Protein AF-A0A514X131-F1 (afdb_monomer_lite)

Sequence (69 aa):
MSKELVTRKNLEKLVDELMKDQPNRQTVKKLTSELGMAYSVDPLTQMNTVLQSMNSVYLPSNRRDDLER

pLDDT: mean 79.56, std 13.35, range [46.28, 91.56]

Secondary structure (DSSP, 8-state):
--HHHHHHHHHHHHHHHHTSSS--HHHHHHHHHHTTPPP-SSHHHHHHHHHHHHHHHHS-----GGG--

Structure (mmCIF, N/CA/C/O backbone):
data_AF-A0A514X131-F1
#
_entry.id   AF-A0A514X131-F1
#
loop_
_atom_site.group_PDB
_atom_site.id
_atom_site.type_symbol
_atom_site.label_atom_id
_atom_site.label_alt_id
_atom_site.label_comp_id
_atom_site.label_asym_id
_atom_site.label_entity_id
_atom_site.label_seq_id
_atom_site.pdbx_PDB_ins_code
_atom_site.Cartn_x
_atom_site.Cartn_y
_atom_site.Cartn_z
_atom_site.occupancy
_atom_site.B_iso_or_equiv
_atom_site.auth_seq_id
_atom_site.auth_comp_id
_atom_site.auth_asym_id
_atom_site.auth_atom_id
_atom_site.pdbx_PDB_model_num
ATOM 1 N N . MET A 1 1 ? -11.228 6.613 20.009 1.00 51.81 1 MET A N 1
ATOM 2 C CA . MET A 1 1 ? -11.211 5.682 18.857 1.00 51.81 1 MET A CA 1
ATOM 3 C C . MET A 1 1 ? -9.962 4.822 18.963 1.00 51.81 1 MET A C 1
ATOM 5 O O . MET A 1 1 ? -8.887 5.382 19.136 1.00 51.81 1 MET A O 1
ATOM 9 N N . SER A 1 2 ? -10.091 3.496 18.939 1.00 63.88 2 SER A N 1
ATOM 10 C CA . SER A 1 2 ? -8.963 2.570 19.117 1.00 63.88 2 SER A CA 1
ATOM 11 C C . SER A 1 2 ? -8.032 2.595 17.899 1.00 63.88 2 SER A C 1
ATOM 13 O O . SER A 1 2 ? -8.514 2.550 16.768 1.00 63.88 2 SER A O 1
ATOM 15 N N . LYS A 1 3 ? -6.708 2.651 18.115 1.00 67.25 3 LYS A N 1
ATOM 16 C CA . LYS A 1 3 ? -5.691 2.675 17.040 1.00 67.25 3 LYS A CA 1
ATOM 17 C C . LYS A 1 3 ? -5.848 1.508 16.051 1.00 67.25 3 LYS A C 1
ATOM 19 O O . LYS A 1 3 ? -5.681 1.700 14.856 1.00 67.25 3 LYS A O 1
ATOM 24 N N . GLU A 1 4 ? -6.262 0.340 16.536 1.00 69.31 4 GLU A N 1
ATOM 25 C CA . GLU A 1 4 ? -6.480 -0.871 15.733 1.00 69.31 4 GLU A CA 1
ATOM 26 C C . GLU A 1 4 ? -7.591 -0.721 14.676 1.00 69.31 4 GLU A C 1
ATOM 28 O O . GLU A 1 4 ? -7.442 -1.152 13.533 1.00 69.31 4 GLU A O 1
ATOM 33 N N . LEU A 1 5 ? -8.681 -0.032 15.027 1.00 71.69 5 LEU A N 1
ATOM 34 C CA . LEU A 1 5 ? -9.801 0.250 14.123 1.00 71.69 5 LEU A CA 1
ATOM 35 C C . LEU A 1 5 ? -9.384 1.186 12.977 1.00 71.69 5 LEU A C 1
ATOM 37 O O . LEU A 1 5 ? -9.863 1.051 11.853 1.00 71.69 5 LEU A O 1
ATOM 41 N N . VAL A 1 6 ? -8.466 2.118 13.256 1.00 78.31 6 VAL A N 1
ATOM 42 C CA . VAL A 1 6 ? -7.903 3.033 12.253 1.00 78.31 6 VAL A CA 1
ATOM 43 C C . VAL A 1 6 ? -6.977 2.277 11.299 1.00 78.31 6 VAL A C 1
ATOM 45 O O . VAL A 1 6 ? -7.097 2.448 10.087 1.00 78.31 6 VAL A O 1
ATOM 48 N N . THR A 1 7 ? -6.124 1.391 11.821 1.00 81.19 7 THR A N 1
ATOM 49 C CA . THR A 1 7 ? -5.235 0.542 11.013 1.00 81.19 7 THR A CA 1
ATOM 50 C C . THR A 1 7 ? -6.024 -0.326 10.036 1.00 81.19 7 THR A C 1
ATOM 52 O O . THR A 1 7 ? -5.724 -0.319 8.845 1.00 81.19 7 THR A O 1
ATOM 55 N N . ARG A 1 8 ? -7.077 -1.013 10.501 1.00 82.38 8 ARG A N 1
ATOM 56 C CA . ARG A 1 8 ? -7.924 -1.854 9.635 1.00 82.38 8 ARG A CA 1
ATOM 57 C C . ARG A 1 8 ? -8.565 -1.059 8.503 1.00 82.38 8 ARG A C 1
ATOM 59 O O . ARG A 1 8 ? -8.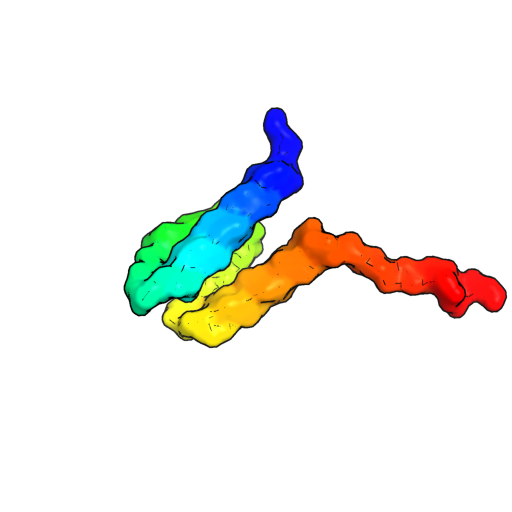411 -1.422 7.342 1.00 82.38 8 ARG A O 1
ATOM 66 N N . LYS A 1 9 ? -9.186 0.078 8.828 1.00 86.25 9 LYS A N 1
ATOM 67 C CA . LYS A 1 9 ? -9.859 0.938 7.845 1.00 86.25 9 LYS A CA 1
ATOM 68 C C . LYS A 1 9 ? -8.896 1.537 6.817 1.00 86.25 9 LYS A C 1
ATOM 70 O O . LYS A 1 9 ? -9.240 1.665 5.645 1.00 86.25 9 LYS A O 1
ATOM 75 N N . ASN A 1 10 ? -7.700 1.938 7.241 1.00 86.81 10 ASN A N 1
ATOM 76 C CA . ASN A 1 10 ? -6.684 2.458 6.326 1.00 86.81 10 ASN A CA 1
ATOM 77 C C . ASN A 1 10 ? -6.124 1.362 5.415 1.00 86.81 10 ASN A C 1
ATOM 79 O O . ASN A 1 10 ? -5.817 1.628 4.255 1.00 86.81 10 ASN A O 1
ATOM 83 N N . LEU A 1 11 ? -6.035 0.134 5.920 1.00 86.31 11 LEU A N 1
ATOM 84 C CA . LEU A 1 11 ? -5.550 -1.011 5.167 1.00 86.31 11 LEU A CA 1
ATOM 85 C C . LEU A 1 11 ? -6.594 -1.515 4.154 1.00 86.31 11 LEU A C 1
ATOM 87 O O . LEU A 1 11 ? -6.239 -1.772 3.010 1.00 86.31 11 LEU A O 1
ATOM 91 N N . GLU A 1 12 ? -7.881 -1.531 4.510 1.00 87.94 12 GLU A N 1
ATOM 92 C CA . GLU A 1 12 ? -8.986 -1.776 3.566 1.00 87.94 12 GLU A CA 1
ATOM 93 C C . GLU A 1 12 ? -8.988 -0.763 2.415 1.00 87.94 12 GLU A C 1
ATOM 95 O O . GLU A 1 12 ? -9.028 -1.148 1.250 1.00 87.94 12 GLU A O 1
ATOM 100 N N . LYS A 1 13 ? -8.865 0.535 2.728 1.00 89.44 13 LYS A N 1
ATOM 101 C CA . LYS A 1 13 ? -8.766 1.596 1.710 1.00 89.44 13 LYS A CA 1
ATOM 102 C C . LYS A 1 13 ? -7.562 1.426 0.792 1.00 89.44 13 LYS A C 1
ATOM 104 O O . LYS A 1 13 ? -7.634 1.774 -0.381 1.00 89.44 13 LYS A O 1
ATOM 109 N N . LEU A 1 14 ? -6.444 0.947 1.333 1.00 88.44 14 LEU A N 1
ATOM 110 C CA . LEU A 1 14 ? -5.236 0.726 0.552 1.00 88.44 14 LEU A CA 1
ATOM 111 C C . LEU A 1 14 ? -5.413 -0.439 -0.422 1.00 88.44 14 LEU A C 1
ATOM 113 O O . LEU A 1 14 ? -5.005 -0.327 -1.573 1.00 88.44 14 LEU A O 1
ATOM 117 N N . VAL A 1 15 ? -6.032 -1.533 0.026 1.00 87.94 15 VAL A N 1
ATOM 118 C CA . VAL A 1 15 ? -6.354 -2.673 -0.840 1.00 87.94 15 VAL A CA 1
ATOM 119 C C . VAL A 1 15 ? -7.340 -2.253 -1.929 1.00 87.94 15 VAL A C 1
ATOM 121 O O . VAL A 1 15 ? -7.091 -2.543 -3.093 1.00 87.94 15 VAL A O 1
ATOM 124 N N . ASP A 1 16 ? -8.401 -1.522 -1.577 1.00 90.56 16 ASP A N 1
ATOM 125 C CA . ASP A 1 16 ? -9.374 -0.996 -2.544 1.00 90.56 16 ASP A CA 1
ATOM 126 C C . ASP A 1 16 ? -8.696 -0.140 -3.622 1.00 90.56 16 ASP A C 1
ATOM 128 O O . ASP A 1 16 ? -8.908 -0.350 -4.812 1.00 90.56 16 ASP A O 1
ATOM 132 N N . GLU A 1 17 ? -7.803 0.769 -3.219 1.00 90.69 17 GLU A N 1
ATOM 133 C CA . GLU A 1 17 ? -7.056 1.608 -4.155 1.00 90.69 17 GLU A CA 1
ATOM 134 C C . GLU A 1 17 ? -6.160 0.789 -5.092 1.00 90.69 17 GLU A C 1
ATOM 136 O O . GLU A 1 17 ? -6.090 1.096 -6.277 1.00 90.69 17 GLU A O 1
ATOM 141 N N . LEU A 1 18 ? -5.497 -0.255 -4.583 1.00 86.50 18 LEU A N 1
ATOM 142 C CA . LEU A 1 18 ? -4.607 -1.121 -5.365 1.00 86.50 18 LEU A CA 1
ATOM 143 C C . LEU A 1 18 ? -5.349 -2.067 -6.321 1.00 86.50 18 LEU A C 1
ATOM 145 O O . LEU A 1 18 ? -4.736 -2.541 -7.273 1.00 86.50 18 LEU A O 1
ATOM 149 N N . MET A 1 19 ? -6.635 -2.336 -6.085 1.00 87.69 19 MET A N 1
ATOM 150 C CA . MET A 1 19 ? -7.478 -3.165 -6.959 1.00 87.69 19 MET A CA 1
ATOM 151 C C . MET A 1 19 ? -8.124 -2.373 -8.107 1.00 87.69 19 MET A C 1
ATOM 153 O O . MET A 1 19 ? -8.779 -2.960 -8.968 1.00 87.69 19 MET A O 1
ATOM 157 N N . LYS A 1 20 ? -7.960 -1.044 -8.137 1.00 89.00 20 LYS A N 1
ATOM 158 C CA . LYS A 1 20 ? -8.444 -0.204 -9.239 1.00 89.00 20 LYS A CA 1
ATOM 159 C C . LYS A 1 20 ? -7.627 -0.453 -10.502 1.00 89.00 20 LYS A C 1
ATOM 161 O O . LYS A 1 20 ? -6.424 -0.678 -10.437 1.00 89.00 20 LYS A O 1
ATOM 166 N N . ASP A 1 21 ? -8.277 -0.296 -11.652 1.00 87.12 21 ASP A N 1
ATOM 167 C CA . ASP A 1 21 ? -7.628 -0.354 -12.970 1.00 87.12 21 ASP A CA 1
ATOM 168 C C . ASP A 1 21 ? -6.485 0.676 -13.088 1.00 87.12 21 ASP A C 1
ATOM 170 O O . ASP A 1 21 ? -5.412 0.398 -13.621 1.00 87.12 21 ASP A O 1
ATOM 174 N N . GLN A 1 22 ? -6.684 1.854 -12.481 1.00 88.12 22 GLN A N 1
ATOM 175 C CA . GLN A 1 22 ? -5.682 2.912 -12.365 1.00 88.12 22 GLN A CA 1
ATOM 176 C C . GLN A 1 22 ? -5.518 3.351 -10.902 1.00 88.12 22 GLN A C 1
ATOM 178 O O . GLN A 1 22 ? -6.197 4.280 -10.453 1.00 88.12 22 GLN A O 1
ATOM 183 N N . PRO A 1 23 ? -4.623 2.705 -10.136 1.00 87.31 23 PRO A N 1
ATOM 184 C CA . PRO A 1 2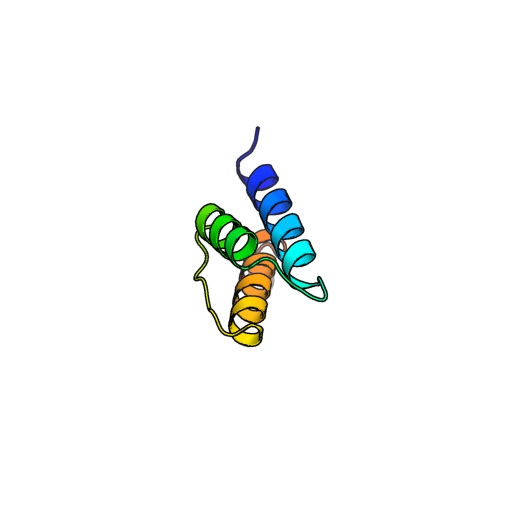3 ? -4.404 3.038 -8.735 1.00 87.31 23 PRO A CA 1
ATOM 185 C C . PRO A 1 23 ? -3.742 4.414 -8.589 1.00 87.31 23 PRO A C 1
ATOM 187 O O . PRO A 1 23 ? -2.711 4.716 -9.206 1.00 87.31 23 PRO A O 1
ATOM 190 N N . ASN A 1 24 ? -4.290 5.259 -7.715 1.00 90.69 24 ASN A N 1
ATOM 191 C CA . ASN A 1 24 ? -3.706 6.556 -7.408 1.00 90.69 24 ASN A CA 1
ATOM 192 C C . ASN A 1 24 ? -2.474 6.390 -6.508 1.00 90.69 24 ASN A C 1
ATOM 194 O O . ASN A 1 24 ? -2.564 6.191 -5.294 1.00 90.69 24 ASN A O 1
ATOM 198 N N . ARG A 1 25 ? -1.292 6.561 -7.106 1.00 87.50 25 ARG A N 1
ATOM 199 C CA . ARG A 1 25 ? 0.004 6.436 -6.422 1.00 87.50 25 ARG A CA 1
ATOM 200 C C . ARG A 1 25 ? 0.155 7.359 -5.210 1.00 87.50 25 ARG A C 1
ATOM 202 O O . ARG A 1 25 ? 0.815 6.977 -4.247 1.00 87.50 25 ARG A O 1
ATOM 209 N N . GLN A 1 26 ? -0.433 8.558 -5.228 1.00 90.69 26 GLN A N 1
ATOM 210 C CA . GLN A 1 26 ? -0.367 9.470 -4.081 1.00 90.69 26 GLN A CA 1
ATOM 211 C C . GLN A 1 26 ? -1.196 8.942 -2.909 1.00 90.69 26 GLN A C 1
ATOM 213 O O . GLN A 1 26 ? -0.733 8.983 -1.768 1.00 90.69 26 GLN A O 1
ATOM 218 N N . THR A 1 27 ? -2.382 8.400 -3.194 1.00 89.94 27 THR A N 1
ATOM 219 C CA . THR A 1 27 ? -3.243 7.760 -2.194 1.00 89.94 27 THR A CA 1
ATOM 220 C C . THR A 1 27 ? -2.564 6.532 -1.597 1.00 89.94 27 THR A C 1
ATOM 222 O O . THR A 1 27 ? -2.467 6.431 -0.375 1.00 89.94 27 THR A O 1
ATOM 225 N N . VAL A 1 28 ? -2.013 5.655 -2.445 1.00 88.88 28 VAL A N 1
ATOM 226 C CA . VAL A 1 28 ? -1.256 4.465 -2.020 1.00 88.88 28 VAL A CA 1
ATOM 227 C C . VAL A 1 28 ? -0.103 4.868 -1.106 1.00 88.88 28 VAL A C 1
ATOM 229 O O . VAL A 1 28 ? -0.027 4.387 0.020 1.00 88.88 28 VAL A O 1
ATOM 232 N N . LYS A 1 29 ? 0.735 5.820 -1.538 1.00 90.69 29 LYS A N 1
ATOM 233 C CA . LYS A 1 29 ? 1.896 6.293 -0.772 1.00 90.69 29 LYS A CA 1
ATOM 234 C C . LYS A 1 29 ? 1.507 6.898 0.580 1.00 90.69 29 LYS A C 1
ATOM 236 O O . LYS A 1 29 ? 2.179 6.659 1.586 1.00 90.69 29 LYS A O 1
ATOM 241 N N . LYS A 1 30 ? 0.424 7.681 0.616 1.00 91.56 30 LYS A N 1
ATOM 242 C CA . LYS A 1 30 ? -0.099 8.275 1.851 1.00 91.56 30 LYS A CA 1
ATOM 243 C C . LYS A 1 30 ? -0.561 7.191 2.824 1.00 91.56 30 LYS A C 1
ATOM 245 O O . LYS A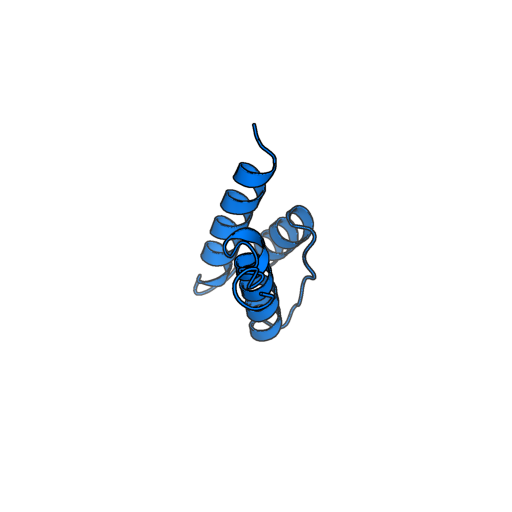 1 30 ? -0.128 7.190 3.972 1.00 91.56 30 LYS A O 1
ATOM 250 N N . LEU A 1 31 ? -1.377 6.249 2.359 1.00 90.31 31 LEU A N 1
ATOM 251 C CA . LEU A 1 31 ? -1.905 5.167 3.191 1.00 90.31 31 LEU A CA 1
ATOM 252 C C . LEU A 1 31 ? -0.794 4.229 3.684 1.00 90.31 31 LEU A C 1
ATOM 254 O O . LEU A 1 31 ? -0.791 3.870 4.858 1.00 90.31 31 LEU A O 1
ATOM 258 N N . THR A 1 32 ? 0.196 3.896 2.847 1.00 89.31 32 THR A N 1
ATOM 259 C CA . THR A 1 32 ? 1.370 3.118 3.284 1.00 89.31 32 THR A CA 1
ATOM 260 C C . THR A 1 32 ? 2.162 3.845 4.363 1.00 89.31 32 THR A C 1
ATOM 262 O O . THR A 1 32 ? 2.564 3.222 5.341 1.00 89.31 32 THR A O 1
ATOM 265 N N . SER A 1 33 ? 2.325 5.166 4.239 1.00 89.88 33 SER A N 1
ATOM 266 C CA . SER A 1 33 ? 3.007 5.980 5.248 1.00 89.88 33 SER A CA 1
ATOM 267 C C . SER A 1 33 ? 2.235 6.032 6.568 1.00 89.88 33 SER A C 1
ATOM 269 O O . SER A 1 33 ? 2.843 5.928 7.629 1.00 89.88 33 SER A O 1
ATOM 271 N N . GLU A 1 34 ? 0.910 6.192 6.523 1.00 88.62 34 GLU A N 1
ATOM 272 C CA . GLU A 1 34 ? 0.050 6.210 7.719 1.00 88.62 34 GLU A CA 1
ATOM 273 C C . GLU A 1 34 ? 0.042 4.864 8.459 1.00 88.62 34 GLU A C 1
ATOM 275 O O . GLU A 1 34 ? -0.139 4.821 9.674 1.00 88.62 34 GLU A O 1
ATOM 280 N N . LEU A 1 35 ? 0.257 3.771 7.729 1.00 85.94 35 LEU A N 1
ATOM 281 C CA . LEU A 1 35 ? 0.330 2.409 8.254 1.00 85.94 35 LEU A CA 1
ATOM 282 C C . LEU A 1 35 ? 1.760 1.988 8.643 1.00 85.94 35 LEU A C 1
ATOM 284 O O . LEU A 1 35 ? 1.949 0.868 9.108 1.00 85.94 35 LEU A O 1
ATOM 288 N N . GLY A 1 36 ? 2.764 2.854 8.454 1.00 87.44 36 GLY A N 1
ATOM 289 C CA . GLY A 1 36 ? 4.169 2.538 8.739 1.00 87.44 36 GLY A CA 1
ATOM 290 C C . GLY A 1 36 ? 4.765 1.461 7.824 1.00 87.44 36 GLY A C 1
ATOM 291 O O . GLY A 1 36 ? 5.703 0.772 8.217 1.00 87.44 36 GLY A O 1
ATOM 292 N N . MET A 1 37 ? 4.214 1.289 6.622 1.00 86.94 37 MET A N 1
ATOM 293 C CA . MET A 1 37 ? 4.640 0.285 5.646 1.00 86.94 37 MET A CA 1
ATOM 294 C C . MET A 1 37 ? 5.626 0.864 4.632 1.00 86.94 37 MET A C 1
ATOM 296 O O . MET A 1 37 ? 5.547 2.036 4.258 1.00 86.94 37 MET A O 1
ATOM 300 N N . ALA A 1 38 ? 6.522 0.013 4.129 1.00 86.38 38 ALA A N 1
ATOM 301 C CA . ALA A 1 38 ? 7.391 0.369 3.017 1.00 86.38 38 ALA A CA 1
ATOM 302 C C . ALA A 1 38 ? 6.563 0.600 1.742 1.00 86.38 38 ALA A C 1
ATOM 304 O O . ALA A 1 38 ? 5.690 -0.197 1.396 1.00 86.38 38 ALA A O 1
ATOM 305 N N . TYR A 1 39 ? 6.846 1.702 1.049 1.00 88.56 39 TYR A N 1
ATOM 306 C CA . TYR A 1 39 ? 6.267 1.993 -0.258 1.00 88.56 39 TYR A CA 1
ATOM 307 C C . TYR A 1 39 ? 7.200 1.498 -1.367 1.00 88.56 39 TYR A C 1
ATOM 309 O O . TYR A 1 39 ? 8.402 1.769 -1.328 1.00 88.56 39 TYR A O 1
ATOM 317 N N . SER A 1 40 ? 6.635 0.852 -2.383 1.00 87.75 40 SER A N 1
ATOM 318 C CA . SER A 1 40 ? 7.316 0.486 -3.620 1.00 87.75 40 SER A CA 1
ATOM 319 C C . SER A 1 40 ? 6.588 1.066 -4.830 1.00 87.75 40 SER A C 1
ATOM 321 O O . SER A 1 40 ? 5.362 1.136 -4.879 1.00 87.75 40 SER A O 1
ATOM 323 N N . VAL A 1 41 ? 7.366 1.475 -5.832 1.00 85.25 41 VAL A N 1
ATOM 324 C CA . VAL A 1 41 ? 6.843 1.855 -7.154 1.00 85.25 41 VAL A CA 1
ATOM 325 C C . VAL A 1 41 ? 6.467 0.638 -7.997 1.00 85.25 41 VAL A C 1
ATOM 327 O O . VAL A 1 41 ? 5.688 0.778 -8.938 1.00 85.25 41 VAL A O 1
ATOM 330 N N . ASP A 1 42 ? 7.024 -0.530 -7.667 1.00 87.31 42 ASP A N 1
ATOM 331 C CA . ASP A 1 42 ? 6.696 -1.800 -8.300 1.00 87.31 42 ASP A CA 1
ATOM 332 C C . ASP A 1 42 ? 5.375 -2.349 -7.721 1.00 87.31 42 ASP A C 1
ATOM 334 O O . ASP A 1 42 ? 5.304 -2.595 -6.509 1.00 87.31 42 ASP A O 1
ATOM 338 N N . PRO A 1 43 ? 4.328 -2.551 -8.545 1.00 81.56 43 PRO A N 1
ATOM 339 C CA . PRO A 1 43 ? 3.006 -2.953 -8.063 1.00 81.56 43 PRO A CA 1
ATOM 340 C C . PRO A 1 43 ? 2.988 -4.306 -7.348 1.00 81.56 43 PRO A C 1
ATOM 342 O O . PRO A 1 43 ? 2.292 -4.456 -6.345 1.00 81.56 43 PRO A O 1
ATOM 345 N N . LEU A 1 44 ? 3.774 -5.279 -7.823 1.00 86.56 44 LEU A N 1
ATOM 346 C CA . LEU A 1 44 ? 3.825 -6.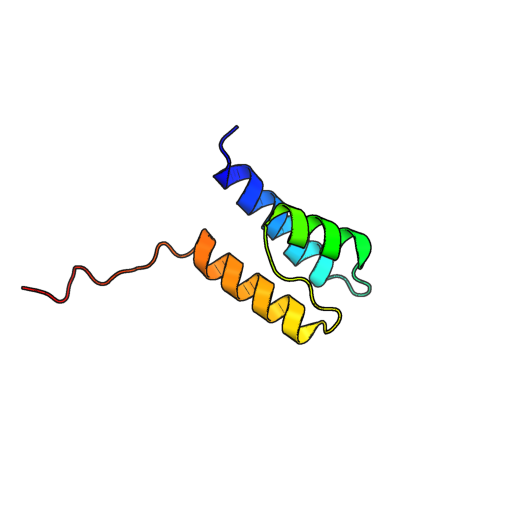621 -7.234 1.00 86.56 44 LEU A CA 1
ATOM 347 C C . LEU A 1 44 ? 4.488 -6.593 -5.855 1.00 86.56 44 LEU A C 1
ATOM 349 O O . LEU A 1 44 ? 3.979 -7.174 -4.896 1.00 86.56 44 LEU A O 1
ATOM 353 N N . THR A 1 45 ? 5.594 -5.861 -5.734 1.00 88.62 45 THR A N 1
ATOM 354 C CA . THR A 1 45 ? 6.273 -5.611 -4.459 1.00 88.62 45 THR A CA 1
ATOM 355 C C . THR A 1 45 ? 5.337 -4.895 -3.492 1.00 88.62 45 THR A C 1
ATOM 357 O O . THR A 1 45 ? 5.213 -5.308 -2.341 1.00 88.62 45 THR A O 1
ATOM 360 N N . GLN A 1 46 ? 4.623 -3.868 -3.963 1.00 87.19 46 GLN A N 1
ATOM 361 C CA . GLN A 1 46 ? 3.674 -3.118 -3.144 1.00 87.19 46 GLN A CA 1
ATOM 362 C C . GLN A 1 46 ? 2.523 -4.002 -2.642 1.00 87.19 46 GLN A C 1
ATOM 364 O O . GLN A 1 4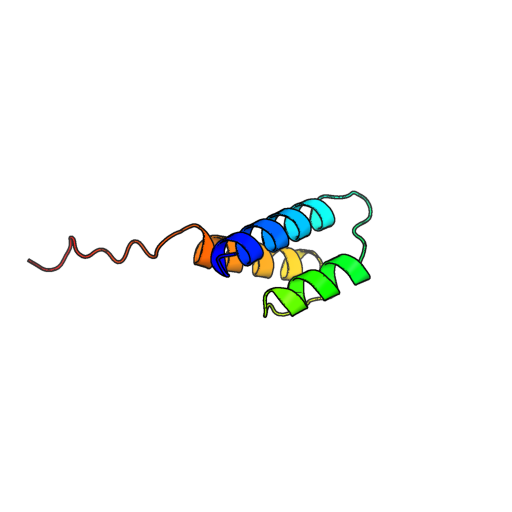6 ? 2.182 -3.940 -1.460 1.00 87.19 46 GLN A O 1
ATOM 369 N N . MET A 1 47 ? 1.953 -4.851 -3.501 1.00 87.06 47 MET A N 1
ATOM 370 C CA . MET A 1 47 ? 0.924 -5.822 -3.113 1.00 87.06 47 MET A CA 1
ATOM 371 C C . MET A 1 47 ? 1.442 -6.824 -2.079 1.00 87.06 47 MET A C 1
ATOM 373 O O . MET A 1 47 ? 0.779 -7.041 -1.067 1.00 87.06 47 MET A O 1
ATOM 377 N N . ASN A 1 48 ? 2.641 -7.381 -2.276 1.00 87.81 48 ASN A N 1
ATOM 378 C CA . ASN A 1 48 ? 3.249 -8.302 -1.314 1.00 87.81 48 ASN A CA 1
ATOM 379 C C . ASN A 1 48 ? 3.426 -7.659 0.068 1.00 87.81 48 ASN A C 1
ATOM 381 O O . ASN A 1 48 ? 3.073 -8.269 1.077 1.00 87.81 48 ASN A O 1
ATOM 385 N N . THR A 1 49 ? 3.913 -6.416 0.126 1.00 87.50 49 THR A N 1
ATOM 386 C CA . THR A 1 49 ? 4.045 -5.677 1.390 1.00 87.50 49 THR A CA 1
ATOM 387 C C . THR A 1 49 ? 2.693 -5.467 2.069 1.00 87.50 49 THR A C 1
ATOM 389 O O . THR A 1 49 ? 2.584 -5.644 3.282 1.00 87.50 49 THR A O 1
ATOM 392 N N . VAL A 1 50 ? 1.647 -5.133 1.307 1.00 87.06 50 VAL A N 1
ATOM 393 C CA . VAL A 1 50 ? 0.299 -4.968 1.866 1.00 87.06 50 VAL A CA 1
ATOM 394 C C . VAL A 1 50 ? -0.217 -6.285 2.432 1.00 87.06 50 VAL A C 1
ATOM 396 O O . VAL A 1 50 ? -0.621 -6.302 3.591 1.00 87.06 50 VAL A O 1
ATOM 399 N N . LEU A 1 51 ? -0.133 -7.386 1.679 1.00 86.25 51 LEU A N 1
ATOM 400 C CA . LEU A 1 51 ? -0.574 -8.717 2.117 1.00 86.25 51 LEU A CA 1
ATOM 401 C C . LEU A 1 51 ? 0.143 -9.183 3.394 1.00 86.25 51 LEU A C 1
ATOM 403 O O . LEU A 1 51 ? -0.501 -9.696 4.310 1.00 86.25 51 LEU A O 1
ATOM 407 N N . GLN A 1 52 ? 1.456 -8.959 3.499 1.00 84.62 52 GLN A N 1
ATOM 408 C CA . GLN A 1 52 ? 2.212 -9.266 4.718 1.00 84.62 52 GLN A CA 1
ATOM 409 C C . GLN A 1 52 ? 1.707 -8.472 5.928 1.00 84.62 52 GLN A C 1
ATOM 411 O O . GLN A 1 52 ? 1.532 -9.033 7.012 1.00 84.62 52 GLN A O 1
ATOM 416 N N . SER A 1 53 ? 1.410 -7.188 5.743 1.00 82.69 53 SER A N 1
ATOM 417 C CA . SER A 1 53 ? 0.828 -6.365 6.803 1.00 82.69 53 SER A CA 1
ATOM 418 C C . SER A 1 53 ? -0.599 -6.782 7.154 1.00 82.69 53 SER A C 1
ATOM 420 O O . SER A 1 53 ? -0.954 -6.752 8.331 1.00 82.69 53 SER A O 1
ATOM 422 N N . MET A 1 54 ? -1.404 -7.244 6.186 1.00 81.50 54 MET A N 1
ATOM 423 C CA . MET A 1 54 ? -2.720 -7.833 6.478 1.00 81.50 54 MET A CA 1
ATOM 424 C C . MET A 1 54 ? -2.576 -9.052 7.382 1.00 81.50 54 MET A C 1
ATOM 426 O O . MET A 1 54 ? -3.284 -9.153 8.378 1.00 81.50 54 MET A O 1
ATOM 430 N N . ASN A 1 55 ? -1.632 -9.942 7.073 1.00 80.44 55 ASN A N 1
ATOM 431 C CA . ASN A 1 55 ? -1.374 -11.117 7.899 1.00 80.44 55 ASN A CA 1
ATOM 432 C C . ASN A 1 55 ? -0.995 -10.721 9.329 1.00 80.44 55 ASN A C 1
ATOM 434 O O . ASN A 1 55 ? -1.527 -11.294 10.265 1.00 80.44 55 ASN A O 1
ATOM 438 N N . SER A 1 56 ? -0.162 -9.697 9.519 1.00 75.56 56 SER A N 1
ATOM 439 C CA . SER A 1 56 ? 0.210 -9.224 10.862 1.00 75.56 56 SER A CA 1
ATOM 440 C C . SER A 1 56 ? -0.970 -8.644 11.663 1.00 75.56 56 SER A C 1
ATOM 442 O O . SER A 1 56 ? -1.050 -8.814 12.877 1.00 75.56 56 SER A O 1
ATOM 444 N N . VAL A 1 57 ? -1.904 -7.958 10.992 1.00 73.44 57 VAL A N 1
ATOM 445 C CA . VAL A 1 57 ? -3.036 -7.263 11.639 1.00 73.44 57 VAL A CA 1
ATOM 446 C C . VAL A 1 57 ? -4.251 -8.174 11.853 1.00 73.44 57 VAL A C 1
ATOM 448 O O . VAL A 1 57 ? -4.985 -8.003 12.830 1.00 73.44 57 VAL A O 1
ATOM 451 N N . TYR A 1 58 ? -4.505 -9.103 10.932 1.00 70.44 58 TYR A N 1
ATOM 452 C CA . TYR A 1 58 ? -5.712 -9.936 10.919 1.00 70.44 58 TYR A CA 1
ATOM 453 C C . TYR A 1 58 ? -5.476 -11.374 11.365 1.00 70.44 58 TYR A C 1
ATOM 455 O O . TYR A 1 58 ? -6.418 -12.006 11.840 1.00 70.44 58 TYR A O 1
ATOM 463 N N . LEU A 1 59 ? -4.250 -11.887 11.250 1.00 65.81 59 LEU A N 1
ATOM 464 C CA . LEU A 1 59 ? -3.891 -13.157 11.860 1.00 65.81 59 LEU A CA 1
ATOM 465 C C . LEU A 1 59 ? -3.201 -12.822 13.183 1.00 65.81 59 LEU A C 1
ATOM 467 O O . LEU A 1 59 ? -2.020 -12.460 13.173 1.00 65.81 59 LEU A O 1
ATOM 471 N N . PRO A 1 60 ? -3.886 -12.932 14.340 1.00 57.03 60 PRO A N 1
ATOM 472 C CA . PRO A 1 60 ? -3.137 -13.087 15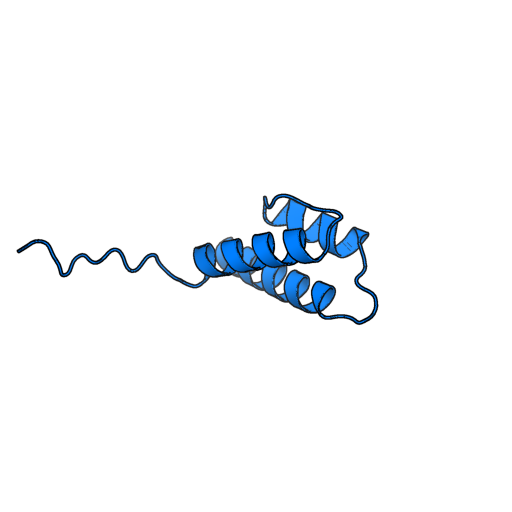.574 1.00 57.03 60 PRO A CA 1
ATOM 473 C C . PRO A 1 60 ? -2.203 -14.263 15.316 1.00 57.03 60 PRO A C 1
ATOM 475 O O . PRO A 1 60 ? -2.653 -15.302 14.829 1.00 57.03 60 PRO A O 1
ATOM 478 N N . SER A 1 61 ? -0.897 -14.066 15.524 1.00 52.47 61 SER A N 1
ATOM 479 C CA . SER A 1 61 ? 0.061 -15.160 15.420 1.00 52.47 61 SER A CA 1
ATOM 480 C C . SER A 1 61 ? -0.525 -16.322 16.201 1.00 52.47 61 SER A C 1
ATOM 482 O O . SER A 1 61 ? -0.605 -16.256 17.425 1.00 52.47 61 SER A O 1
ATOM 484 N N . ASN A 1 62 ? -0.954 -17.363 15.491 1.00 49.84 62 ASN A N 1
ATOM 485 C CA . ASN A 1 62 ? -1.272 -18.651 16.069 1.00 49.84 62 ASN A CA 1
ATOM 486 C C . ASN A 1 62 ? 0.085 -19.237 16.476 1.00 49.84 62 ASN A C 1
ATOM 488 O O . ASN A 1 62 ? 0.609 -20.148 15.835 1.00 49.84 62 ASN A O 1
ATOM 492 N N . ARG A 1 63 ? 0.731 -18.600 17.465 1.00 53.88 63 ARG A N 1
ATOM 493 C CA . ARG A 1 63 ? 1.802 -19.207 18.230 1.00 53.88 63 ARG A CA 1
ATOM 494 C C . ARG A 1 63 ? 1.126 -20.417 18.824 1.00 53.88 63 ARG A C 1
ATOM 496 O O . ARG A 1 63 ? 0.213 -20.293 19.631 1.00 53.88 63 ARG A O 1
ATOM 503 N N . ARG A 1 64 ? 1.496 -21.550 18.249 1.00 53.47 64 ARG A N 1
ATOM 504 C CA . ARG A 1 64 ? 1.150 -22.876 18.705 1.00 53.47 64 ARG A CA 1
ATOM 505 C C . ARG A 1 64 ? 1.639 -22.979 20.148 1.00 53.47 64 ARG A C 1
ATOM 507 O O . ARG A 1 64 ? 2.791 -23.326 20.368 1.00 53.47 64 ARG A O 1
ATOM 514 N N . ASP A 1 65 ? 0.804 -22.587 21.101 1.00 50.88 65 ASP A N 1
ATOM 515 C CA . ASP A 1 65 ? 0.981 -22.904 22.526 1.00 50.88 65 ASP A CA 1
ATOM 516 C C . ASP A 1 65 ? 0.619 -24.385 22.780 1.00 50.88 65 ASP A C 1
ATOM 518 O O . ASP A 1 65 ? 0.827 -24.936 23.852 1.00 50.88 65 ASP A O 1
ATOM 522 N N . ASP A 1 66 ? 0.092 -25.062 21.758 1.00 54.97 66 ASP A N 1
ATOM 523 C CA . ASP A 1 66 ? -0.385 -26.441 21.760 1.00 54.97 66 ASP A CA 1
ATOM 524 C C . ASP A 1 66 ? 0.697 -27.516 21.513 1.00 54.97 66 ASP A C 1
ATOM 526 O O . ASP A 1 66 ? 0.354 -28.693 21.418 1.00 54.97 66 ASP A O 1
ATOM 530 N N . LEU A 1 67 ? 1.993 -27.166 21.447 1.00 56.81 67 LEU A N 1
ATOM 531 C CA . LEU A 1 67 ? 3.074 -28.133 21.162 1.00 56.81 67 LEU A CA 1
ATOM 532 C C . LEU A 1 67 ? 4.212 -28.216 22.195 1.00 56.81 67 LEU A C 1
ATOM 534 O O . LEU A 1 67 ? 5.225 -28.855 21.918 1.00 56.81 67 LEU A O 1
ATOM 538 N N . GLU A 1 68 ? 4.038 -27.651 23.393 1.00 50.19 68 GLU A N 1
ATOM 539 C CA . GLU A 1 68 ? 4.953 -27.867 24.526 1.00 50.19 68 GLU A CA 1
ATOM 540 C C . GLU A 1 68 ? 4.194 -28.401 25.756 1.00 50.19 68 GLU A C 1
ATOM 542 O O . GLU A 1 68 ? 3.877 -27.664 26.691 1.00 50.19 68 GLU A O 1
ATOM 547 N N . ARG A 1 69 ? 3.888 -29.705 25.767 1.00 46.28 69 ARG A N 1
ATOM 548 C CA . ARG A 1 69 ? 3.535 -30.436 26.993 1.00 46.28 69 ARG A CA 1
ATOM 549 C C . ARG A 1 69 ? 4.046 -31.867 26.977 1.00 46.28 69 ARG A C 1
ATOM 551 O O . ARG A 1 69 ? 3.930 -32.513 25.914 1.00 46.28 69 ARG A O 1
#

Foldseek 3Di:
DDPLVVLVVLLVVLVVQLPDPDRDLVSNVVSCVVNVWDDDPDSVVSVVRSVVVCCVSVPPPPPPPVPDD

Radius of gyration: 14.39 Å; chains: 1; bounding box: 19×40×40 Å